Protein AF-F2F3R7-F1 (afdb_monomer_lite)

Sequence (67 aa):
MTKMVRKIRPTNYWRIGEHESWFSDMSLQGLHLHKMGTNLAHFKKGDPKRIEYRIEVTDRKLITNAN

InterPro domains:
  IPR021359 Protein of unknown function DUF2812 [PF11193] (16-59)

Radius of gyration: 13.64 Å; chains: 1; bounding box: 31×34×33 Å

Secondary structure (DSSP, 8-state):
---EEEEE----TT-HHHHHHHHHHHHHTTEEEEEE-SSEEEEEE----------------------

pLDDT: mean 75.12, std 11.96, range [47.06, 88.94]

Organism: Solibacillus silvestris (strain StLB046) (NCBI:txid1002809)

Structure (mmCIF, N/CA/C/O backbone):
data_AF-F2F3R7-F1
#
_entry.id   AF-F2F3R7-F1
#
loop_
_atom_site.group_PDB
_atom_site.id
_atom_site.type_symbol
_atom_site.label_atom_id
_atom_site.label_alt_id
_atom_site.label_comp_id
_atom_site.label_asym_id
_atom_site.label_entity_id
_atom_site.label_seq_id
_atom_site.pdbx_PDB_ins_code
_atom_site.Cartn_x
_atom_site.Cartn_y
_atom_site.Cartn_z
_atom_site.occupancy
_atom_site.B_iso_or_equiv
_atom_site.auth_seq_id
_atom_site.auth_comp_id
_atom_site.auth_asym_id
_atom_site.auth_atom_id
_atom_site.pdbx_PDB_model_num
ATOM 1 N N . MET A 1 1 ? -1.040 9.723 16.455 1.00 47.06 1 MET A N 1
ATOM 2 C CA . MET A 1 1 ? 0.056 8.737 16.299 1.00 47.06 1 MET A CA 1
ATOM 3 C C . MET A 1 1 ? -0.257 7.822 15.127 1.00 47.06 1 MET A C 1
ATOM 5 O O . MET A 1 1 ? -1.136 6.974 15.228 1.00 47.06 1 MET A O 1
ATOM 9 N N . THR A 1 2 ? 0.398 8.018 13.990 1.00 60.94 2 THR A N 1
ATOM 10 C CA . THR A 1 2 ? 0.121 7.256 12.769 1.00 60.94 2 THR A CA 1
ATOM 11 C C . THR A 1 2 ? 0.811 5.899 12.849 1.00 60.94 2 THR A C 1
ATOM 13 O O . THR A 1 2 ? 2.034 5.820 12.778 1.00 60.94 2 THR A O 1
ATOM 16 N N . LYS A 1 3 ? 0.045 4.821 13.050 1.00 75.94 3 LYS A N 1
ATOM 17 C CA . LYS A 1 3 ? 0.598 3.462 13.125 1.00 75.94 3 LYS A CA 1
ATOM 18 C C . LYS A 1 3 ? 1.033 3.019 11.725 1.00 75.94 3 LYS A C 1
ATOM 20 O O . LYS A 1 3 ? 0.193 2.784 10.856 1.00 75.94 3 LYS A O 1
ATOM 25 N N . MET A 1 4 ? 2.343 2.934 11.505 1.00 81.25 4 MET A N 1
ATOM 26 C CA . MET A 1 4 ? 2.919 2.316 10.312 1.00 81.25 4 MET A CA 1
ATOM 27 C C . MET A 1 4 ? 3.049 0.809 10.523 1.00 81.25 4 MET A C 1
ATOM 29 O O . MET A 1 4 ? 3.611 0.364 11.520 1.00 81.25 4 MET A O 1
ATOM 33 N N . VAL A 1 5 ? 2.543 0.030 9.572 1.00 82.88 5 VAL A N 1
ATOM 34 C CA . VAL A 1 5 ? 2.673 -1.428 9.541 1.00 82.88 5 VAL A CA 1
ATOM 35 C C . VAL A 1 5 ? 3.675 -1.784 8.456 1.00 82.88 5 VAL A C 1
ATOM 37 O O . VAL A 1 5 ? 3.534 -1.371 7.309 1.00 82.88 5 VAL A O 1
ATOM 40 N N . ARG A 1 6 ? 4.706 -2.547 8.810 1.00 80.25 6 ARG A N 1
ATOM 41 C CA . ARG A 1 6 ? 5.694 -3.051 7.853 1.00 80.25 6 ARG A CA 1
ATOM 42 C C . ARG A 1 6 ? 5.414 -4.525 7.618 1.00 80.25 6 ARG A C 1
ATOM 44 O O . ARG A 1 6 ? 5.353 -5.284 8.581 1.00 80.25 6 ARG A O 1
ATOM 51 N N . LYS A 1 7 ? 5.239 -4.924 6.360 1.00 78.81 7 LYS A N 1
ATOM 52 C CA . LYS A 1 7 ? 5.127 -6.338 5.986 1.00 78.81 7 LYS A CA 1
ATOM 53 C C . LYS A 1 7 ? 6.269 -6.726 5.054 1.00 78.81 7 LYS A C 1
ATOM 55 O O . LYS A 1 7 ? 6.627 -5.973 4.148 1.00 78.81 7 LYS A O 1
ATOM 60 N N . ILE A 1 8 ? 6.839 -7.900 5.315 1.00 73.38 8 ILE A N 1
ATOM 61 C CA . ILE A 1 8 ? 7.879 -8.506 4.485 1.00 73.38 8 ILE A CA 1
ATOM 62 C C . ILE A 1 8 ? 7.208 -9.088 3.249 1.00 73.38 8 ILE A C 1
ATOM 64 O O . ILE A 1 8 ? 6.252 -9.854 3.364 1.00 73.38 8 ILE A O 1
ATOM 68 N N . ARG A 1 9 ? 7.703 -8.695 2.077 1.00 66.38 9 ARG A N 1
ATOM 69 C CA . ARG A 1 9 ? 7.254 -9.210 0.787 1.00 66.38 9 ARG A CA 1
ATOM 70 C C . ARG A 1 9 ? 8.409 -10.025 0.199 1.00 66.38 9 ARG A C 1
ATOM 72 O O . ARG A 1 9 ? 9.460 -9.430 -0.040 1.00 66.38 9 ARG A O 1
ATOM 79 N N . PRO A 1 10 ? 8.262 -11.340 -0.034 1.00 61.50 10 PRO A N 1
ATO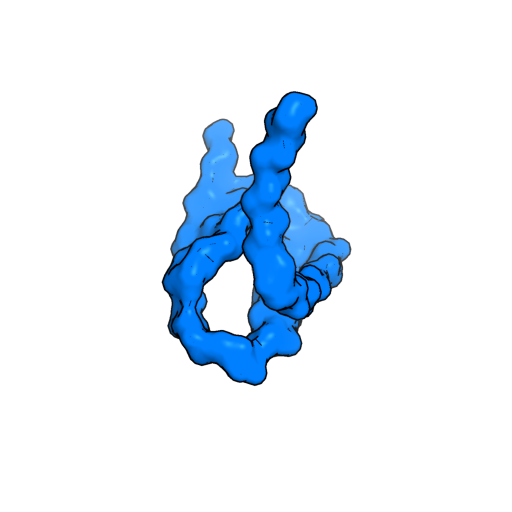M 80 C CA . PRO A 1 10 ? 9.270 -12.094 -0.766 1.00 61.50 10 PRO A CA 1
ATOM 81 C C . PRO A 1 10 ? 9.403 -11.510 -2.176 1.00 61.50 10 PRO A C 1
ATOM 83 O O . PRO A 1 10 ? 8.416 -11.319 -2.887 1.00 61.50 10 PRO A O 1
ATOM 86 N N . THR A 1 11 ? 10.635 -11.179 -2.551 1.00 56.22 11 THR A N 1
ATOM 87 C CA . THR A 1 11 ? 11.014 -10.390 -3.732 1.00 56.22 11 THR A CA 1
ATOM 88 C C . THR A 1 11 ? 10.874 -11.163 -5.051 1.00 56.22 11 THR A C 1
ATOM 90 O O . THR A 1 11 ? 11.637 -10.957 -5.991 1.00 56.22 11 THR A O 1
ATOM 93 N N . ASN A 1 12 ? 9.905 -12.074 -5.164 1.00 58.81 12 ASN A N 1
ATOM 94 C CA . ASN A 1 12 ? 9.649 -12.782 -6.411 1.00 58.81 12 ASN A CA 1
ATOM 95 C C . ASN A 1 12 ? 8.973 -11.802 -7.380 1.00 58.81 12 ASN A C 1
ATOM 97 O O . ASN A 1 12 ? 7.752 -11.648 -7.402 1.00 58.81 12 ASN A O 1
ATOM 101 N N . TYR A 1 13 ? 9.808 -11.127 -8.171 1.00 56.69 13 TYR A N 1
ATOM 102 C CA . TYR A 1 13 ? 9.479 -10.091 -9.157 1.00 56.69 13 TYR A CA 1
ATOM 103 C C . TYR A 1 13 ? 8.400 -10.494 -10.182 1.00 56.69 13 TYR A C 1
ATOM 105 O O . TYR A 1 13 ? 7.851 -9.629 -10.855 1.00 56.69 13 TYR A O 1
ATOM 113 N N . TRP A 1 14 ? 8.049 -11.778 -10.274 1.00 61.09 14 TRP A N 1
ATOM 114 C CA . TRP A 1 14 ? 7.183 -12.325 -11.319 1.00 61.09 14 TRP A CA 1
ATOM 115 C C . TRP A 1 14 ? 5.672 -12.317 -11.009 1.00 61.09 14 TRP A C 1
ATOM 117 O O . TRP A 1 14 ? 4.871 -12.627 -11.883 1.00 61.09 14 TRP A O 1
ATOM 127 N N . ARG A 1 15 ? 5.244 -11.967 -9.783 1.00 68.31 15 ARG A N 1
ATOM 128 C CA . ARG A 1 15 ? 3.824 -12.048 -9.353 1.00 68.31 15 ARG A CA 1
ATOM 129 C C . ARG A 1 15 ? 3.198 -10.673 -9.099 1.00 68.31 15 ARG A C 1
ATOM 131 O O . ARG A 1 15 ? 2.669 -10.425 -8.022 1.00 68.31 15 ARG A O 1
ATOM 138 N N . ILE A 1 16 ? 3.290 -9.738 -10.046 1.00 72.81 16 ILE A N 1
ATOM 139 C CA . ILE A 1 16 ? 2.790 -8.356 -9.874 1.00 72.81 16 ILE A CA 1
ATOM 140 C C . ILE A 1 16 ? 1.290 -8.330 -9.518 1.00 72.81 16 ILE A C 1
ATOM 142 O O . ILE A 1 16 ? 0.927 -7.701 -8.526 1.00 72.81 16 ILE A O 1
ATOM 146 N N . GLY A 1 17 ? 0.455 -9.100 -10.223 1.00 75.25 17 GLY A N 1
ATOM 147 C CA . GLY A 1 17 ? -0.998 -9.140 -9.983 1.00 75.25 17 GLY A CA 1
ATOM 148 C C . GLY A 1 17 ? -1.412 -9.653 -8.596 1.00 75.25 17 GLY A C 1
ATOM 149 O O . GLY A 1 17 ? -2.421 -9.228 -8.037 1.00 75.25 17 GLY A O 1
ATOM 150 N N . GLU A 1 18 ? -0.603 -10.506 -7.966 1.00 81.44 18 GLU A N 1
ATOM 151 C CA . GLU A 1 18 ? -0.884 -10.945 -6.590 1.00 81.44 18 GLU A CA 1
ATOM 152 C C . GLU A 1 18 ? -0.637 -9.856 -5.566 1.00 81.44 18 GLU A C 1
ATOM 154 O O . GLU A 1 18 ? -1.289 -9.812 -4.526 1.00 81.44 18 GLU A O 1
ATOM 159 N N . HIS A 1 19 ? 0.293 -8.958 -5.864 1.00 78.50 19 HIS A N 1
ATOM 160 C CA . HIS A 1 19 ? 0.553 -7.832 -4.990 1.00 78.50 19 HIS A CA 1
ATOM 161 C C . HIS A 1 19 ? -0.529 -6.781 -5.120 1.00 78.50 19 HIS A C 1
ATOM 163 O O . HIS A 1 19 ? -0.917 -6.227 -4.101 1.00 78.50 19 HIS A O 1
ATOM 169 N N . GLU A 1 20 ? -1.067 -6.573 -6.321 1.00 81.44 20 GLU A N 1
ATOM 170 C CA . GLU A 1 20 ? -2.250 -5.735 -6.532 1.00 81.44 20 GLU A CA 1
ATOM 171 C C . GLU A 1 20 ? -3.433 -6.234 -5.694 1.00 81.44 20 GLU A C 1
ATOM 173 O O . GLU A 1 20 ? -3.957 -5.479 -4.873 1.00 81.44 20 GLU A O 1
ATOM 178 N N . SER A 1 21 ? -3.768 -7.527 -5.801 1.00 83.00 21 SER A N 1
ATOM 179 C CA . SER A 1 21 ? -4.849 -8.134 -5.007 1.00 83.00 21 SER A CA 1
ATOM 180 C C . SER A 1 21 ? -4.585 -8.008 -3.504 1.00 83.00 21 SER A C 1
ATOM 182 O O . SER A 1 21 ? -5.437 -7.540 -2.750 1.00 83.00 21 SER A O 1
ATOM 184 N N 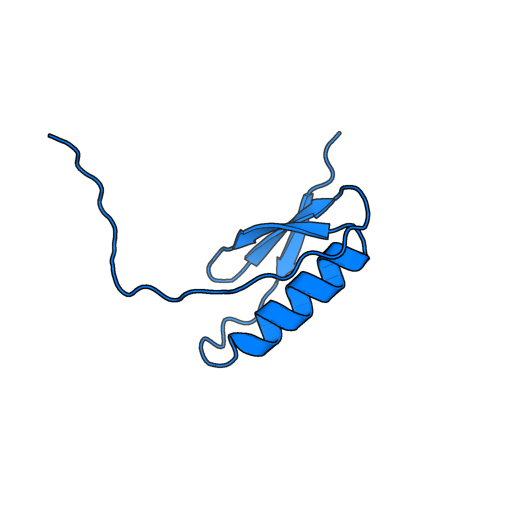. TRP A 1 22 ? -3.361 -8.321 -3.069 1.00 84.50 22 TRP A N 1
ATOM 185 C CA . TRP A 1 22 ? -2.973 -8.215 -1.666 1.00 84.50 22 TRP A CA 1
ATOM 186 C C . TRP A 1 22 ? -3.061 -6.782 -1.129 1.00 84.50 22 TRP A C 1
ATOM 188 O O . TRP A 1 22 ? -3.507 -6.569 -0.003 1.00 84.50 22 TRP A O 1
ATOM 198 N N . PHE A 1 23 ? -2.661 -5.779 -1.911 1.00 84.94 23 PHE A N 1
ATOM 199 C CA . PHE A 1 23 ? -2.768 -4.377 -1.511 1.00 84.94 23 PHE A CA 1
ATOM 200 C C . PHE A 1 23 ? -4.224 -3.921 -1.405 1.00 84.94 23 PHE A C 1
ATOM 202 O O . PHE A 1 23 ? -4.565 -3.198 -0.463 1.00 84.94 23 PHE A O 1
ATOM 209 N N . SER A 1 24 ? -5.090 -4.375 -2.309 1.00 86.56 24 SER A N 1
ATOM 210 C CA . SER A 1 24 ? -6.525 -4.102 -2.236 1.00 86.56 24 SER A CA 1
ATOM 211 C 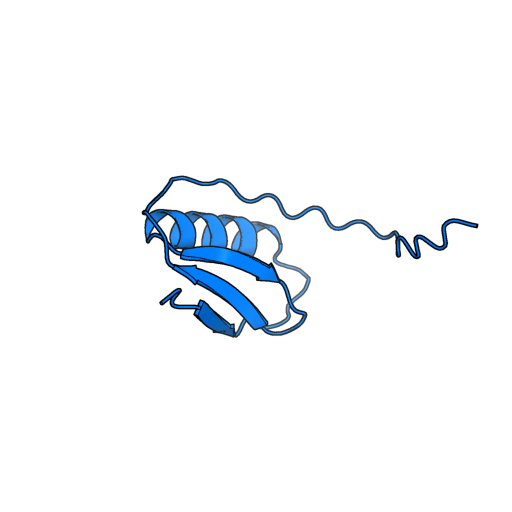C . SER A 1 24 ? -7.177 -4.719 -0.999 1.00 86.56 24 SER A C 1
ATOM 213 O O . SER A 1 24 ? -7.902 -4.018 -0.288 1.00 86.56 24 SER A O 1
ATOM 215 N N . ASP A 1 25 ? -6.837 -5.964 -0.657 1.00 88.06 25 ASP A N 1
ATOM 216 C CA . ASP A 1 25 ? -7.291 -6.607 0.583 1.00 88.06 25 ASP A CA 1
ATOM 217 C C . ASP A 1 25 ? -6.793 -5.881 1.839 1.00 88.06 25 ASP A C 1
ATOM 219 O O . ASP A 1 25 ? -7.520 -5.734 2.824 1.00 88.06 25 ASP A O 1
ATOM 223 N N . MET A 1 26 ? -5.550 -5.389 1.822 1.00 85.75 26 MET A N 1
ATOM 224 C CA . MET A 1 26 ? -5.004 -4.600 2.930 1.00 85.75 26 MET A CA 1
ATOM 225 C C . MET A 1 26 ? -5.754 -3.272 3.091 1.00 85.75 26 MET A C 1
ATOM 227 O O . MET A 1 26 ? -6.054 -2.865 4.214 1.00 85.75 26 MET A O 1
ATOM 231 N N . SER A 1 27 ? -6.129 -2.615 1.997 1.00 87.00 27 SER A N 1
ATOM 232 C CA . SER A 1 27 ? -6.850 -1.342 2.058 1.00 87.00 27 SER A CA 1
ATOM 233 C C . SER A 1 27 ? -8.277 -1.492 2.585 1.00 87.00 27 SER A C 1
ATOM 235 O O . SER A 1 27 ? -8.718 -0.658 3.383 1.00 87.00 27 SER A O 1
ATOM 237 N N . LEU A 1 28 ? -8.939 -2.616 2.282 1.00 87.81 28 LEU A N 1
ATOM 238 C CA . LEU A 1 28 ? -10.210 -3.003 2.909 1.00 87.81 28 LEU A CA 1
ATOM 239 C C . LEU A 1 28 ? -10.094 -3.166 4.431 1.00 87.81 28 LEU A C 1
ATOM 241 O O . LEU A 1 28 ? -11.052 -2.908 5.150 1.00 87.81 28 LEU A O 1
ATOM 245 N N . GLN A 1 29 ? -8.916 -3.531 4.938 1.00 86.81 29 GLN A N 1
ATOM 246 C CA . GLN A 1 29 ? -8.629 -3.616 6.375 1.00 86.81 29 GLN A CA 1
ATOM 247 C C . GLN A 1 29 ? -8.174 -2.275 6.984 1.00 86.81 29 GLN A C 1
ATOM 249 O O . GLN A 1 29 ? -7.847 -2.208 8.172 1.00 86.81 29 GLN A O 1
ATOM 254 N N . GLY A 1 30 ? -8.120 -1.201 6.188 1.00 88.94 30 GLY A N 1
ATOM 255 C CA . GLY A 1 30 ? -7.628 0.115 6.608 1.00 88.94 30 GLY A CA 1
ATOM 256 C C . GLY A 1 30 ? -6.106 0.243 6.577 1.00 88.94 30 GLY A C 1
ATOM 257 O O . GLY A 1 30 ? -5.536 1.091 7.260 1.00 88.94 30 GLY A O 1
ATOM 258 N N . LEU A 1 31 ? -5.413 -0.604 5.816 1.00 87.88 31 LEU A N 1
ATOM 259 C CA . LEU A 1 31 ? -3.969 -0.531 5.608 1.00 87.88 31 LEU A CA 1
ATOM 260 C C . LEU A 1 31 ? -3.678 -0.011 4.202 1.00 87.88 31 LEU A C 1
ATOM 262 O O . LEU A 1 31 ? -3.771 -0.731 3.213 1.00 87.88 31 LEU A O 1
ATOM 266 N N . HIS A 1 32 ? -3.278 1.253 4.123 1.00 87.38 32 HIS A N 1
ATOM 267 C CA . HIS A 1 32 ? -2.986 1.921 2.857 1.00 87.38 32 HIS A CA 1
ATOM 268 C C . HIS A 1 32 ? -1.510 1.807 2.520 1.00 87.38 32 HIS A C 1
ATOM 270 O O . HIS A 1 32 ? -0.664 2.119 3.361 1.00 87.38 32 HIS A O 1
ATOM 276 N N . LEU A 1 33 ? -1.178 1.373 1.305 1.00 84.19 33 LEU A N 1
ATOM 277 C CA . LEU A 1 33 ? 0.215 1.286 0.876 1.00 84.19 33 LEU A CA 1
ATOM 278 C C . LEU A 1 33 ? 0.824 2.696 0.851 1.00 84.19 33 LEU A C 1
ATOM 280 O O . LEU A 1 33 ? 0.326 3.588 0.174 1.00 84.19 33 LEU A O 1
ATOM 284 N N . HIS A 1 34 ? 1.897 2.904 1.614 1.00 84.62 34 HIS A N 1
ATOM 285 C CA . HIS A 1 34 ? 2.580 4.196 1.706 1.00 84.62 34 HIS A CA 1
ATOM 286 C C . HIS A 1 34 ? 3.906 4.206 0.949 1.00 84.62 34 HIS A C 1
ATOM 288 O O . HIS A 1 34 ? 4.230 5.180 0.277 1.00 84.62 34 HIS A O 1
ATOM 294 N N . LYS A 1 35 ? 4.694 3.132 1.070 1.00 81.62 35 LYS A N 1
ATOM 295 C CA . LYS A 1 35 ? 5.967 2.996 0.357 1.00 81.62 35 LYS A CA 1
ATOM 296 C C . LYS A 1 35 ? 6.236 1.534 0.053 1.00 81.62 35 LYS A C 1
ATOM 298 O O . LYS A 1 35 ? 6.205 0.700 0.954 1.00 81.62 35 LYS A O 1
ATOM 303 N N . MET A 1 36 ? 6.548 1.238 -1.199 1.00 76.00 36 MET A N 1
ATOM 304 C CA . MET A 1 36 ? 6.966 -0.088 -1.630 1.00 76.00 36 MET A CA 1
ATOM 305 C C . MET A 1 36 ? 8.494 -0.114 -1.734 1.00 76.00 36 MET A C 1
ATOM 307 O O . MET A 1 36 ? 9.073 0.585 -2.559 1.00 76.00 36 MET A O 1
ATOM 311 N N . GLY A 1 37 ? 9.157 -0.844 -0.838 1.00 70.12 37 GLY A N 1
ATOM 312 C CA . GLY A 1 37 ? 10.588 -1.136 -0.923 1.00 70.12 37 GLY A CA 1
ATOM 313 C C . GLY A 1 37 ? 10.843 -2.486 -1.594 1.00 70.12 37 GLY A C 1
ATOM 314 O O . GLY A 1 37 ? 9.919 -3.274 -1.787 1.00 70.12 37 GLY A O 1
ATOM 315 N N . THR A 1 38 ? 12.109 -2.776 -1.900 1.00 70.94 38 THR A N 1
ATOM 316 C CA . THR A 1 38 ? 12.529 -4.011 -2.587 1.00 70.94 38 THR A CA 1
ATOM 317 C C . THR A 1 38 ? 12.103 -5.276 -1.833 1.00 70.94 38 THR A C 1
ATOM 319 O O . THR A 1 38 ? 11.589 -6.205 -2.442 1.00 70.94 38 THR A O 1
ATOM 322 N N . ASN A 1 39 ? 12.228 -5.287 -0.500 1.00 70.19 39 ASN A N 1
ATOM 323 C CA . ASN A 1 39 ? 11.921 -6.462 0.337 1.00 70.19 39 ASN A CA 1
ATOM 324 C C . ASN A 1 39 ? 10.827 -6.184 1.390 1.00 70.19 39 ASN A C 1
ATOM 326 O O . ASN A 1 39 ? 10.378 -7.081 2.104 1.00 70.19 39 ASN A O 1
ATOM 330 N N . LEU A 1 40 ? 10.414 -4.921 1.533 1.00 76.00 40 LEU A N 1
ATOM 331 C CA . LEU A 1 40 ? 9.529 -4.458 2.600 1.00 76.00 40 LEU A CA 1
ATOM 332 C C . LEU A 1 40 ? 8.494 -3.490 2.040 1.00 76.00 40 LEU A C 1
ATOM 334 O O . LEU A 1 40 ? 8.845 -2.465 1.456 1.00 76.00 40 LEU A O 1
ATOM 338 N N . ALA A 1 41 ? 7.220 -3.779 2.283 1.00 82.88 41 ALA A N 1
ATOM 339 C CA . ALA A 1 41 ? 6.127 -2.858 2.015 1.00 82.88 41 ALA A CA 1
ATOM 340 C C . ALA A 1 41 ? 5.744 -2.130 3.312 1.00 82.88 41 ALA A C 1
ATOM 342 O O . ALA A 1 41 ? 5.517 -2.746 4.359 1.00 82.88 41 ALA A O 1
ATOM 343 N N . HIS A 1 42 ? 5.701 -0.801 3.250 1.00 85.94 42 HIS A N 1
ATOM 344 C CA . HIS A 1 42 ? 5.229 0.059 4.326 1.00 85.94 42 HIS A CA 1
ATOM 345 C C . HIS A 1 42 ? 3.772 0.431 4.080 1.00 85.94 42 HIS A C 1
ATOM 347 O O . HIS A 1 42 ? 3.438 1.028 3.056 1.00 85.94 42 HIS A O 1
ATOM 353 N N . PHE A 1 43 ? 2.935 0.154 5.068 1.00 87.38 43 PHE A N 1
ATOM 354 C CA . PHE A 1 43 ? 1.526 0.498 5.092 1.00 87.38 43 PHE A CA 1
ATOM 355 C C . PHE A 1 43 ? 1.254 1.527 6.182 1.00 87.38 43 PHE A C 1
ATOM 357 O O . PHE A 1 43 ? 1.848 1.500 7.262 1.00 87.38 43 PHE A O 1
ATOM 364 N N . LYS A 1 44 ? 0.325 2.431 5.909 1.00 88.00 44 LYS A N 1
ATOM 365 C CA . LYS A 1 44 ? -0.188 3.417 6.847 1.00 88.00 44 LYS A CA 1
ATOM 366 C C . LYS A 1 44 ? -1.579 2.976 7.275 1.00 88.00 44 LYS A C 1
ATOM 368 O O . LYS A 1 44 ? -2.454 2.800 6.430 1.00 88.00 44 LYS A O 1
ATOM 373 N N . LYS A 1 45 ? -1.782 2.794 8.580 1.00 87.06 45 LYS A N 1
ATOM 374 C CA . LYS A 1 45 ? -3.110 2.490 9.108 1.00 87.06 45 LYS A CA 1
ATOM 375 C C . LYS A 1 45 ? -3.987 3.743 9.032 1.00 87.06 45 LYS A C 1
ATOM 377 O O . LYS A 1 45 ? -3.582 4.802 9.513 1.00 87.06 45 LYS A O 1
ATOM 382 N N . GLY A 1 46 ? -5.148 3.609 8.414 1.00 85.44 46 GLY A N 1
ATOM 383 C CA . GLY A 1 46 ? -6.187 4.622 8.276 1.00 85.44 46 GLY A CA 1
ATOM 384 C C . GLY A 1 46 ? -7.551 3.946 8.170 1.00 85.44 46 GLY A C 1
ATOM 385 O O . GLY A 1 46 ? -7.696 2.785 8.554 1.00 85.44 46 GLY A O 1
ATOM 386 N N . ASP A 1 47 ? -8.541 4.660 7.653 1.00 85.88 47 ASP A N 1
ATOM 387 C CA . ASP A 1 47 ? -9.889 4.119 7.510 1.00 85.88 47 ASP A CA 1
ATOM 388 C C . ASP A 1 47 ? -9.955 3.015 6.445 1.00 85.88 47 ASP A C 1
ATOM 390 O O . ASP A 1 47 ? -9.308 3.144 5.398 1.00 85.88 47 ASP A O 1
ATOM 394 N N . PRO A 1 48 ? -10.711 1.929 6.687 1.00 87.62 48 PRO A N 1
ATOM 395 C CA . PRO A 1 48 ? -10.946 0.890 5.696 1.00 87.62 48 PRO A CA 1
ATOM 396 C C . PRO A 1 48 ? -11.615 1.502 4.472 1.00 87.62 48 PRO A C 1
ATOM 398 O O . PRO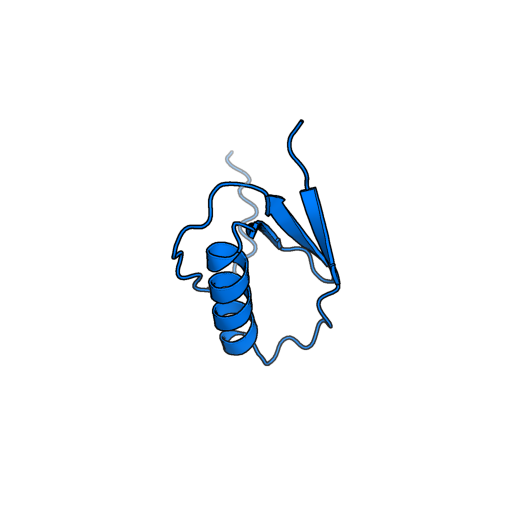 A 1 48 ? -12.725 2.029 4.537 1.00 87.62 48 PRO A O 1
ATOM 401 N N . LYS A 1 49 ? -10.912 1.459 3.342 1.00 86.56 49 LYS A N 1
ATOM 402 C CA . LYS A 1 49 ? -11.403 1.990 2.076 1.00 86.56 49 LYS A CA 1
ATOM 403 C C . LYS A 1 49 ? -11.100 0.983 0.990 1.00 86.56 49 LYS A C 1
ATOM 405 O O . LYS A 1 49 ? -10.022 0.404 0.949 1.00 86.56 49 LYS A O 1
ATOM 410 N N . ARG A 1 50 ? -12.048 0.784 0.084 1.00 85.06 50 ARG A N 1
ATOM 411 C CA . ARG A 1 50 ? -11.804 -0.025 -1.104 1.00 85.06 50 ARG A CA 1
ATOM 412 C C . ARG A 1 50 ? -10.931 0.786 -2.060 1.00 85.06 50 ARG A C 1
ATOM 414 O O . ARG A 1 50 ? -11.412 1.738 -2.669 1.00 85.06 50 ARG A O 1
ATOM 421 N N . ILE A 1 51 ? -9.645 0.451 -2.119 1.00 85.19 51 ILE A N 1
ATOM 422 C CA . ILE A 1 51 ? -8.685 1.044 -3.053 1.00 85.19 51 ILE A CA 1
ATOM 423 C C . ILE A 1 51 ? -8.132 -0.073 -3.931 1.00 85.19 51 ILE A C 1
ATOM 425 O O . ILE A 1 51 ? -7.638 -1.089 -3.438 1.00 85.19 51 ILE A O 1
ATOM 429 N N . GLU A 1 52 ? -8.223 0.126 -5.238 1.00 83.44 52 GLU A N 1
ATOM 430 C CA . GLU A 1 52 ? -7.567 -0.723 -6.225 1.00 83.44 52 GLU A CA 1
ATOM 431 C C . GLU A 1 52 ? -6.165 -0.183 -6.483 1.00 83.44 52 GLU A C 1
ATOM 433 O O . GLU A 1 52 ? -5.986 0.993 -6.807 1.00 83.44 52 GLU A O 1
ATOM 438 N N . TYR A 1 53 ? -5.162 -1.033 -6.279 1.00 81.62 53 TYR A N 1
ATOM 439 C CA . TYR A 1 53 ? -3.771 -0.693 -6.549 1.00 81.62 53 TYR A CA 1
ATOM 440 C C . TYR A 1 53 ? -3.370 -1.322 -7.869 1.00 81.62 53 TYR A C 1
ATOM 442 O O . TYR A 1 53 ? -3.550 -2.522 -8.052 1.00 81.62 53 TYR A O 1
ATOM 450 N N . ARG A 1 54 ? -2.784 -0.515 -8.753 1.00 79.94 54 ARG A N 1
ATOM 451 C CA . ARG A 1 54 ? -2.180 -0.983 -9.995 1.00 79.94 54 ARG A CA 1
ATOM 452 C C . ARG A 1 54 ? -0.679 -0.743 -9.944 1.00 79.94 54 ARG A C 1
ATOM 454 O O . ARG A 1 54 ? -0.243 0.376 -9.676 1.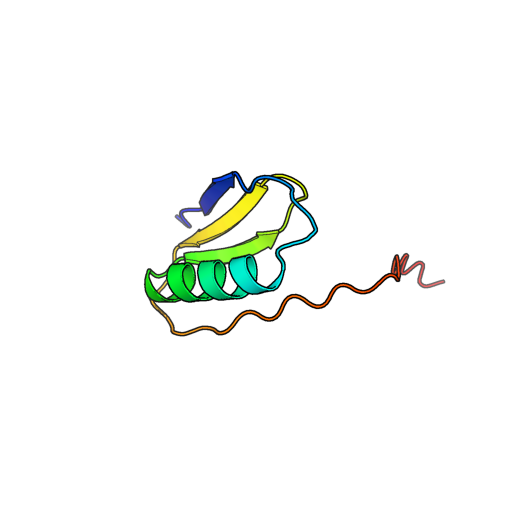00 79.94 54 ARG A O 1
ATOM 461 N N . ILE A 1 55 ? 0.112 -1.789 -10.147 1.00 76.00 55 ILE A N 1
ATOM 462 C CA . ILE A 1 55 ? 1.572 -1.705 -10.146 1.00 76.00 55 ILE A CA 1
ATOM 463 C C . ILE A 1 55 ? 2.029 -1.582 -11.594 1.00 76.00 55 ILE A C 1
ATOM 465 O O . ILE A 1 55 ? 2.047 -2.552 -12.349 1.00 76.00 55 ILE A O 1
ATOM 469 N N . GLU A 1 56 ? 2.451 -0.383 -11.972 1.00 72.69 56 GLU A N 1
ATOM 470 C CA . GLU A 1 56 ? 3.067 -0.143 -13.272 1.00 72.69 56 GLU A CA 1
ATOM 471 C C . GLU A 1 56 ? 4.588 -0.243 -13.140 1.00 72.69 56 GLU A C 1
ATOM 473 O O . GLU A 1 56 ? 5.240 0.595 -12.512 1.00 72.69 56 GLU A O 1
ATOM 478 N N . VAL A 1 57 ? 5.171 -1.296 -13.717 1.00 70.12 57 VAL A N 1
ATOM 479 C CA . VAL A 1 57 ? 6.628 -1.424 -13.817 1.00 70.12 57 VAL A CA 1
ATOM 480 C C . VAL A 1 57 ? 7.081 -0.605 -15.017 1.00 70.12 57 VAL A C 1
ATOM 482 O O . VAL A 1 57 ? 6.877 -0.990 -16.164 1.00 70.12 57 VAL A O 1
ATOM 485 N N . THR A 1 58 ? 7.675 0.550 -14.745 1.00 69.00 58 THR A N 1
ATOM 486 C CA . THR A 1 58 ? 8.343 1.373 -15.754 1.00 69.00 58 THR A CA 1
ATOM 487 C C . THR A 1 58 ? 9.848 1.143 -15.667 1.00 69.00 58 THR A C 1
ATOM 489 O O . THR A 1 58 ? 10.434 1.242 -14.593 1.00 69.00 58 THR A O 1
ATOM 492 N N . ASP A 1 59 ? 10.481 0.881 -16.809 1.00 62.94 59 ASP A N 1
ATOM 493 C CA . ASP A 1 59 ? 11.933 0.669 -16.927 1.00 62.94 59 ASP A CA 1
ATOM 494 C C . ASP A 1 59 ? 12.749 1.974 -16.777 1.00 62.94 59 ASP A C 1
ATOM 496 O O . ASP A 1 59 ? 13.971 1.979 -16.639 1.00 62.94 59 ASP A O 1
ATOM 500 N N . ARG A 1 60 ? 12.080 3.135 -16.757 1.00 55.66 60 ARG A N 1
ATOM 501 C CA . ARG A 1 60 ? 12.751 4.430 -16.611 1.00 55.66 60 ARG A CA 1
ATOM 502 C C . ARG A 1 60 ? 13.145 4.682 -15.160 1.00 55.66 60 ARG A C 1
ATOM 504 O O . ARG A 1 60 ? 12.328 5.104 -14.342 1.00 55.66 60 ARG A O 1
ATOM 511 N N . LYS A 1 61 ? 14.450 4.586 -14.887 1.00 55.19 61 LYS A N 1
ATOM 512 C CA . LYS A 1 61 ? 15.108 5.472 -13.915 1.00 55.19 61 LYS A CA 1
ATOM 513 C C . LYS A 1 61 ? 14.831 6.919 -14.338 1.00 55.19 61 LYS A C 1
ATOM 515 O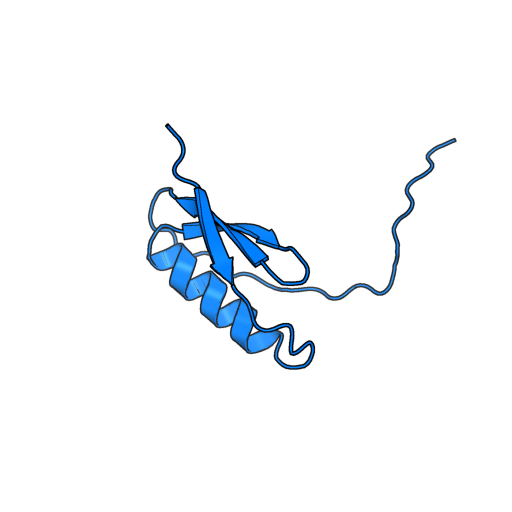 O . LYS A 1 61 ? 15.574 7.486 -15.133 1.00 55.19 61 LYS A O 1
ATOM 520 N N . LEU A 1 62 ? 13.773 7.530 -13.813 1.00 56.78 62 LEU A N 1
ATOM 521 C CA . LEU A 1 62 ? 13.635 8.984 -13.829 1.00 56.78 62 LEU A CA 1
ATOM 522 C C . LEU A 1 62 ? 14.628 9.549 -12.805 1.00 56.78 62 LEU A C 1
ATOM 524 O O . LEU A 1 62 ? 14.284 9.865 -11.671 1.00 56.78 62 LEU A O 1
ATOM 528 N N . ILE A 1 63 ? 15.900 9.612 -13.198 1.00 57.47 63 ILE A N 1
ATOM 529 C CA . ILE A 1 63 ? 16.851 10.580 -12.650 1.00 57.47 63 ILE A CA 1
ATOM 530 C C . ILE A 1 63 ? 16.393 11.944 -13.157 1.00 57.47 63 ILE A C 1
ATOM 532 O O . ILE A 1 63 ? 16.819 12.406 -14.211 1.00 57.47 63 ILE A O 1
ATOM 536 N N . THR A 1 64 ? 15.464 12.570 -12.441 1.00 51.28 64 THR A N 1
ATOM 537 C CA . THR A 1 64 ? 15.119 13.968 -12.690 1.00 51.28 64 THR A CA 1
ATOM 538 C C . THR A 1 64 ? 16.243 14.836 -12.124 1.00 51.28 64 THR A C 1
ATOM 540 O O . THR A 1 64 ? 16.138 15.353 -11.017 1.00 51.28 64 THR A O 1
ATOM 543 N N . ASN A 1 65 ? 17.338 14.971 -12.875 1.00 54.31 65 ASN A N 1
ATOM 544 C CA . ASN A 1 65 ? 18.179 16.161 -12.789 1.00 54.31 65 ASN A CA 1
ATOM 545 C C . ASN A 1 65 ? 17.502 17.221 -13.662 1.00 54.31 65 ASN A C 1
ATOM 547 O O . ASN A 1 65 ? 17.637 17.202 -14.884 1.00 54.31 65 ASN A O 1
ATOM 551 N N . ALA A 1 66 ? 16.711 18.092 -13.040 1.00 55.25 66 ALA A N 1
ATOM 552 C CA . ALA A 1 66 ? 16.328 19.349 -13.666 1.00 55.25 66 ALA A CA 1
ATOM 553 C C . ALA A 1 66 ? 17.544 20.287 -13.574 1.00 55.25 66 ALA A C 1
ATOM 555 O O . ALA A 1 66 ? 18.015 20.551 -12.468 1.00 55.25 66 ALA A O 1
ATOM 556 N N . ASN A 1 67 ? 18.076 20.674 -14.739 1.00 53.12 67 ASN A N 1
ATOM 557 C CA . ASN A 1 67 ? 19.056 21.755 -14.898 1.00 53.12 67 ASN A CA 1
ATOM 558 C C . ASN A 1 67 ? 18.447 23.106 -14.522 1.00 53.12 67 ASN A C 1
ATOM 560 O O . ASN A 1 67 ? 17.234 23.282 -14.783 1.00 53.12 67 ASN A O 1
#

Foldseek 3Di:
DWDKDKDFDDQPVPPQVVVQVVQQVCLQVQWHFDDDDNGITITTRGDRDRDGDDDDDDPDPPPPPDD